Protein AF-A0A8T0D3R3-F1 (afdb_monomer_lite)

Sequence (61 aa):
MIESTVKAVLQSTGVEMEALTSVSVAALAVYDMLKSLKKGHIKIGATELLEKHGGSDDITV

Radius of gyration: 14.56 Å; chains: 1; bounding box: 27×17×41 Å

Foldseek 3Di:
DFFDDDDDDDDPDFCQVVRLVVSVVVLVVVCVVCCVVDPPPDDDDDRDDQFTDDDPDGDHD

InterPro domains:
  IPR002820 Molybdopterin cofactor biosynthesis C (MoaC) domain [PF01967] (2-55)
  IPR036522 Molybdopterin cofactor biosynthesis C (MoaC) domain superfamily [G3DSA:3.30.70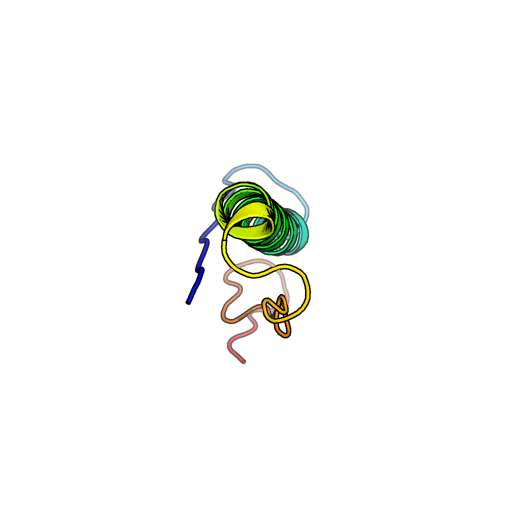.640] (1-61)
  IPR036522 Molybdopterin cofactor biosynthesis C (MoaC) domain superfamily [SSF55040] (9-58)

Secondary structure (DSSP, 8-state):
--------SS-SS--HHHHHHHHHHHHHHHHHHHTTTSTTT---------EE-SSS--EE-

Organism: NCBI:txid34504

pLDDT: mean 82.77, std 10.81, range [54.84, 95.38]

Structure (mmCIF, N/CA/C/O backbone):
data_AF-A0A8T0D3R3-F1
#
_entry.id   AF-A0A8T0D3R3-F1
#
loop_
_atom_site.group_PDB
_atom_site.id
_atom_site.type_symbol
_atom_site.label_atom_id
_atom_site.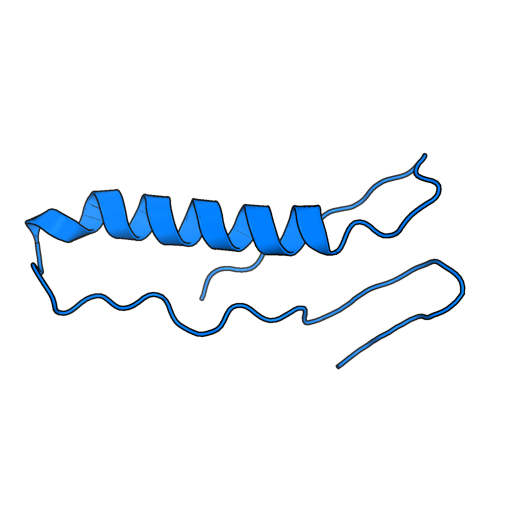label_alt_id
_atom_site.label_comp_id
_atom_site.label_asym_id
_atom_site.label_entity_id
_atom_site.label_seq_id
_atom_site.pdbx_PDB_ins_code
_atom_site.Cartn_x
_atom_site.Cartn_y
_atom_site.Cartn_z
_atom_site.occupancy
_atom_site.B_iso_or_equiv
_atom_site.auth_seq_id
_atom_site.auth_comp_id
_atom_site.auth_asym_id
_atom_site.auth_atom_id
_atom_site.pdbx_PDB_model_num
ATOM 1 N N . MET A 1 1 ? -12.257 6.376 -1.625 1.00 78.56 1 MET A N 1
ATOM 2 C CA . MET A 1 1 ? -11.450 5.714 -2.667 1.00 78.56 1 MET A CA 1
ATOM 3 C C . MET A 1 1 ? -10.178 6.528 -2.812 1.00 78.56 1 MET A C 1
ATOM 5 O O . MET A 1 1 ? -10.291 7.748 -2.783 1.00 78.56 1 MET A O 1
ATOM 9 N N . ILE A 1 2 ? -9.005 5.894 -2.809 1.00 88.75 2 ILE A N 1
ATOM 10 C CA . ILE A 1 2 ? -7.710 6.570 -2.984 1.00 88.75 2 ILE A CA 1
ATOM 11 C C . ILE A 1 2 ? -7.142 6.049 -4.296 1.00 88.75 2 ILE A C 1
ATOM 13 O O . ILE A 1 2 ? -6.999 4.840 -4.448 1.00 88.75 2 ILE A O 1
ATOM 17 N N . GLU A 1 3 ? -6.850 6.955 -5.219 1.00 92.19 3 GLU A N 1
ATOM 18 C CA . GLU A 1 3 ? -6.315 6.645 -6.543 1.00 92.19 3 GLU A CA 1
ATOM 19 C C . GLU A 1 3 ? -5.005 7.410 -6.733 1.00 92.19 3 GLU A C 1
ATOM 21 O O . GLU A 1 3 ? -4.853 8.531 -6.239 1.00 92.19 3 GLU A O 1
ATOM 26 N N . SER A 1 4 ? -4.047 6.800 -7.428 1.00 92.50 4 SER A N 1
ATOM 27 C CA . SER A 1 4 ? -2.791 7.457 -7.783 1.00 92.50 4 SER A CA 1
ATOM 28 C C . SER A 1 4 ? -2.370 7.064 -9.191 1.00 92.50 4 SER A C 1
ATOM 30 O O . SER A 1 4 ? -2.388 5.881 -9.525 1.00 92.50 4 SER A O 1
ATOM 32 N N . THR A 1 5 ? -1.916 8.041 -9.970 1.00 91.94 5 THR A N 1
ATOM 33 C CA . THR A 1 5 ? -1.327 7.825 -11.294 1.00 91.94 5 THR A CA 1
ATOM 34 C C . THR A 1 5 ? 0.122 8.281 -11.254 1.00 91.94 5 THR A C 1
ATOM 36 O O . THR A 1 5 ? 0.406 9.433 -10.922 1.00 91.94 5 THR A O 1
ATOM 39 N N . VAL A 1 6 ? 1.045 7.392 -11.617 1.00 89.94 6 VAL A N 1
ATOM 40 C CA . VAL A 1 6 ? 2.477 7.698 -11.700 1.00 89.94 6 VAL A CA 1
ATOM 41 C C . VAL A 1 6 ? 2.915 7.620 -13.156 1.00 89.94 6 VAL A C 1
ATOM 43 O O . VAL A 1 6 ? 2.540 6.702 -13.879 1.00 89.94 6 VAL A O 1
ATOM 46 N N . LYS A 1 7 ? 3.699 8.606 -13.599 1.00 88.69 7 LYS A N 1
ATOM 47 C CA . LYS A 1 7 ? 4.296 8.640 -14.937 1.00 88.69 7 LYS A CA 1
ATOM 48 C C . LYS A 1 7 ? 5.801 8.801 -14.811 1.00 88.69 7 LYS A C 1
ATOM 50 O O . LYS A 1 7 ? 6.263 9.712 -14.128 1.00 88.69 7 LYS A O 1
ATOM 55 N N . ALA A 1 8 ? 6.547 7.963 -15.519 1.00 84.06 8 ALA A N 1
ATOM 56 C CA . ALA A 1 8 ? 7.991 8.083 -15.662 1.00 84.06 8 ALA A CA 1
ATOM 57 C C . ALA A 1 8 ? 8.369 8.130 -17.144 1.00 84.06 8 ALA A C 1
ATOM 59 O O . ALA A 1 8 ? 7.768 7.451 -17.971 1.00 84.06 8 ALA A O 1
ATOM 60 N N . VAL A 1 9 ? 9.352 8.968 -17.478 1.00 76.94 9 VAL A N 1
ATOM 61 C CA . VAL A 1 9 ? 9.749 9.257 -18.871 1.00 76.94 9 VAL A CA 1
ATOM 62 C C . VAL A 1 9 ? 11.073 8.570 -19.244 1.00 76.94 9 VAL A C 1
ATOM 64 O O . VAL A 1 9 ? 11.383 8.420 -20.419 1.00 76.94 9 VAL A O 1
ATOM 67 N N . LEU A 1 10 ? 11.853 8.126 -18.252 1.00 72.88 10 LEU A N 1
ATOM 68 C CA . LEU A 1 10 ? 13.238 7.656 -18.407 1.00 72.88 10 LEU A CA 1
ATOM 69 C C . LEU A 1 10 ? 13.534 6.445 -17.505 1.00 72.88 10 LEU A C 1
ATOM 71 O O . LEU A 1 10 ? 14.552 6.408 -16.818 1.00 72.88 10 LEU A O 1
ATOM 75 N N . GLN A 1 11 ? 12.631 5.465 -17.463 1.00 72.12 11 GLN A N 1
ATOM 76 C CA . GLN A 1 11 ? 12.850 4.236 -16.697 1.00 72.12 11 GLN A CA 1
ATOM 77 C C . GLN A 1 11 ? 12.824 2.997 -17.583 1.00 72.12 11 GLN A C 1
ATOM 79 O O . GLN A 1 11 ? 12.001 2.871 -18.484 1.00 72.12 11 GLN A O 1
ATOM 84 N N . SER A 1 12 ? 13.758 2.085 -17.307 1.00 75.62 12 SER A N 1
ATOM 85 C CA . SER A 1 12 ? 13.888 0.799 -17.999 1.00 75.62 12 SER A CA 1
ATOM 86 C C . SER A 1 12 ? 12.848 -0.233 -17.546 1.00 75.62 12 SER A C 1
ATOM 88 O O . SER A 1 12 ? 12.744 -1.297 -18.148 1.00 75.62 12 SER A O 1
ATOM 90 N N . THR A 1 13 ? 12.111 0.058 -16.472 1.00 81.06 13 THR A N 1
ATOM 91 C CA . THR A 1 13 ? 11.085 -0.801 -15.870 1.00 81.06 13 THR A CA 1
ATOM 92 C C . THR A 1 13 ? 9.771 -0.041 -15.739 1.00 81.06 13 THR A C 1
ATOM 9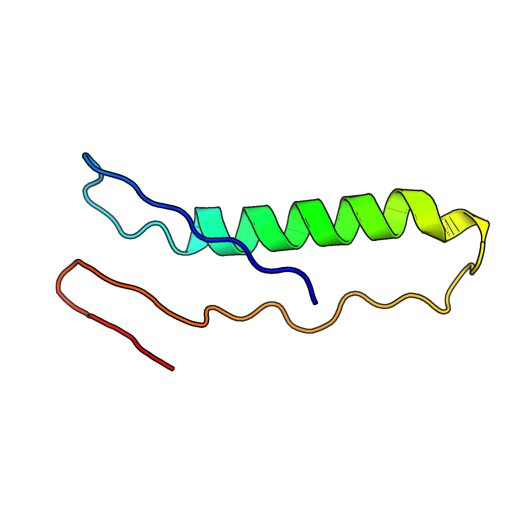4 O O . THR A 1 13 ? 9.758 1.192 -15.764 1.00 81.06 13 THR A O 1
ATOM 97 N N . GLY A 1 14 ? 8.670 -0.780 -15.580 1.00 81.44 14 GLY A N 1
ATOM 98 C CA . GLY A 1 14 ? 7.391 -0.195 -15.185 1.00 81.44 14 GLY A CA 1
ATOM 99 C C . GLY A 1 14 ? 7.467 0.472 -13.806 1.00 81.44 14 GLY A C 1
ATOM 100 O O . GLY A 1 14 ? 8.413 0.241 -13.048 1.00 81.44 14 GLY A O 1
ATOM 101 N N . VAL A 1 15 ? 6.478 1.329 -13.531 1.00 88.50 15 VAL A N 1
ATOM 102 C CA . VAL A 1 15 ? 6.337 2.088 -12.275 1.00 88.50 15 VAL A CA 1
ATOM 103 C C . VAL A 1 15 ? 5.135 1.634 -11.439 1.00 88.50 15 VAL A C 1
ATOM 105 O O . VAL A 1 15 ? 4.474 2.421 -10.756 1.00 88.50 15 VAL A O 1
ATOM 108 N N . GLU A 1 16 ? 4.792 0.348 -11.534 1.00 88.50 16 GLU A N 1
ATOM 109 C CA . GLU A 1 16 ? 3.655 -0.247 -10.825 1.00 88.50 16 GLU A CA 1
ATOM 110 C C . GLU A 1 16 ? 3.839 -0.135 -9.306 1.00 88.50 16 GLU A C 1
ATOM 112 O O . GLU A 1 16 ? 2.894 0.150 -8.567 1.00 88.50 16 GLU A O 1
ATOM 117 N N . MET A 1 17 ? 5.077 -0.312 -8.838 1.00 90.56 17 MET A N 1
ATOM 118 C CA . MET A 1 17 ? 5.421 -0.267 -7.418 1.00 90.56 17 MET A CA 1
ATOM 119 C C . MET A 1 17 ? 5.315 1.144 -6.845 1.00 90.56 17 MET A C 1
ATOM 121 O O . MET A 1 17 ? 4.888 1.309 -5.703 1.00 90.56 17 MET A O 1
ATOM 125 N N . GLU A 1 18 ? 5.651 2.168 -7.619 1.00 91.56 18 GLU A N 1
ATOM 126 C CA . GLU A 1 18 ? 5.554 3.572 -7.236 1.00 91.56 18 GLU A CA 1
ATOM 127 C C . GLU A 1 18 ? 4.090 3.975 -7.057 1.00 91.56 18 GLU A C 1
ATOM 129 O O . GLU A 1 18 ? 3.750 4.633 -6.070 1.00 91.56 18 GLU A O 1
ATOM 134 N N . ALA A 1 19 ? 3.211 3.524 -7.958 1.00 90.94 19 ALA A N 1
ATOM 135 C CA . ALA A 1 19 ? 1.772 3.742 -7.842 1.00 90.94 19 ALA A CA 1
ATOM 136 C C . ALA A 1 19 ? 1.187 3.018 -6.615 1.00 90.94 19 ALA A C 1
ATOM 138 O O . ALA A 1 19 ? 0.569 3.647 -5.753 1.00 90.94 19 ALA A O 1
ATOM 139 N N . LEU A 1 20 ? 1.448 1.715 -6.460 1.00 92.38 20 LEU A N 1
ATOM 140 C CA . LEU A 1 20 ? 0.935 0.929 -5.327 1.00 92.38 20 LEU A CA 1
ATOM 141 C C . LEU A 1 20 ? 1.450 1.442 -3.975 1.00 92.38 20 LEU A C 1
ATOM 143 O O . LEU A 1 20 ? 0.703 1.493 -2.989 1.00 92.38 20 LEU A O 1
ATOM 147 N N . THR A 1 21 ? 2.714 1.863 -3.922 1.00 94.31 21 THR A N 1
ATOM 148 C CA . THR A 1 21 ? 3.310 2.443 -2.714 1.00 94.31 21 THR A CA 1
ATOM 149 C C . THR A 1 21 ? 2.673 3.790 -2.390 1.00 94.31 21 THR A C 1
ATOM 151 O O . THR A 1 21 ? 2.337 4.031 -1.231 1.00 94.31 21 THR A O 1
ATOM 154 N N . SER A 1 22 ? 2.438 4.645 -3.391 1.00 94.00 22 SER A N 1
ATOM 155 C CA . SER A 1 22 ? 1.789 5.949 -3.205 1.00 94.00 22 SER A CA 1
ATOM 156 C C . SER A 1 22 ? 0.396 5.814 -2.582 1.00 94.00 22 SER A C 1
ATOM 158 O O . SER A 1 22 ? 0.129 6.420 -1.539 1.00 94.00 22 SER A O 1
ATOM 160 N N . VAL A 1 23 ? -0.461 4.947 -3.140 1.00 95.12 23 VAL A N 1
ATOM 161 C CA . VAL A 1 23 ? -1.805 4.681 -2.589 1.00 95.12 23 VAL A CA 1
ATOM 162 C C . VAL A 1 23 ? -1.721 4.129 -1.168 1.00 95.12 23 VAL A C 1
ATOM 164 O O . VAL A 1 23 ? -2.470 4.563 -0.292 1.00 95.12 23 VAL A O 1
ATOM 167 N N . SER A 1 24 ? -0.792 3.207 -0.909 1.00 94.50 24 SER A N 1
ATOM 168 C CA . SER A 1 24 ? -0.634 2.586 0.411 1.00 94.50 24 SER A CA 1
ATOM 169 C C . SER A 1 24 ? -0.211 3.599 1.477 1.00 94.50 24 SER A C 1
ATOM 171 O O . SER A 1 24 ? -0.779 3.626 2.569 1.00 94.50 24 SER A O 1
ATOM 173 N N . VAL A 1 25 ? 0.741 4.481 1.159 1.00 95.38 25 VAL A N 1
ATOM 174 C CA . VAL A 1 25 ? 1.176 5.554 2.065 1.00 95.38 25 VAL A CA 1
ATOM 175 C C . VAL A 1 25 ? 0.049 6.558 2.295 1.00 95.38 25 VAL A C 1
ATOM 177 O O . VAL A 1 25 ? -0.192 6.945 3.438 1.00 95.38 25 VAL A O 1
ATOM 180 N N . ALA A 1 26 ? -0.693 6.938 1.254 1.00 93.81 26 ALA A N 1
ATOM 181 C CA . ALA A 1 26 ? -1.852 7.817 1.392 1.00 93.81 26 ALA A CA 1
ATOM 182 C C . ALA A 1 26 ? -2.948 7.191 2.275 1.00 93.81 26 ALA A C 1
ATOM 184 O O . ALA A 1 26 ? -3.498 7.860 3.151 1.00 93.81 26 ALA A O 1
ATOM 185 N N . ALA A 1 27 ? -3.225 5.894 2.114 1.00 92.56 27 ALA A N 1
ATOM 186 C CA . ALA A 1 27 ? -4.173 5.165 2.954 1.00 92.56 27 ALA A CA 1
ATOM 187 C C . ALA A 1 27 ? -3.722 5.102 4.420 1.00 92.56 27 ALA A C 1
ATOM 189 O O . ALA A 1 27 ? -4.533 5.312 5.325 1.00 92.56 27 ALA A O 1
ATOM 190 N N . LEU A 1 28 ? -2.429 4.870 4.664 1.00 91.94 28 LEU A N 1
ATOM 191 C CA . LEU A 1 28 ? -1.839 4.888 6.004 1.00 91.94 28 LEU A CA 1
ATOM 192 C C . LEU A 1 28 ? -1.881 6.284 6.634 1.00 91.94 28 LEU A C 1
ATOM 194 O O . LEU A 1 28 ? -2.164 6.398 7.823 1.00 91.94 28 LEU A O 1
ATOM 198 N N . ALA A 1 29 ? -1.666 7.344 5.856 1.00 92.44 29 ALA A N 1
ATOM 199 C CA . ALA A 1 29 ? -1.773 8.719 6.340 1.00 92.44 29 ALA A CA 1
ATOM 200 C C . ALA A 1 29 ? -3.212 9.061 6.759 1.00 92.44 29 ALA A C 1
ATOM 202 O O . ALA A 1 29 ? -3.438 9.615 7.834 1.00 92.44 29 ALA A O 1
ATOM 203 N N . VAL A 1 30 ? -4.205 8.664 5.958 1.00 89.88 30 VAL A N 1
ATOM 204 C CA . VAL A 1 30 ? -5.624 8.821 6.319 1.00 89.88 30 VAL A CA 1
ATOM 205 C C . VAL A 1 30 ? -5.966 7.998 7.561 1.00 89.88 30 VAL A C 1
ATOM 207 O O . VAL A 1 30 ? -6.675 8.477 8.450 1.00 89.88 30 VAL A O 1
ATOM 210 N N . TYR A 1 31 ? -5.434 6.778 7.665 1.00 88.12 31 TYR A N 1
ATOM 211 C CA . TYR A 1 31 ? -5.572 5.974 8.873 1.00 88.12 31 TYR A CA 1
ATOM 212 C C . TYR A 1 31 ? -4.981 6.698 10.089 1.00 88.12 31 TYR A C 1
ATOM 214 O O . TYR A 1 31 ? -5.629 6.753 11.132 1.00 88.12 31 TYR A O 1
ATOM 222 N N . ASP A 1 32 ? -3.803 7.311 9.956 1.00 89.81 32 ASP A N 1
ATOM 223 C CA . ASP A 1 32 ? -3.137 8.045 11.034 1.00 89.81 32 ASP A CA 1
ATOM 224 C C . ASP A 1 32 ? -3.982 9.206 11.573 1.00 89.81 32 ASP A C 1
ATOM 226 O O . ASP A 1 32 ? -4.119 9.365 12.787 1.00 89.81 32 ASP A O 1
ATOM 230 N N . MET A 1 33 ? -4.632 9.961 10.686 1.00 89.56 33 MET A N 1
ATOM 231 C CA . MET A 1 33 ? -5.503 11.078 11.066 1.00 89.56 33 MET A CA 1
ATOM 232 C C . MET A 1 33 ? -6.790 10.621 11.764 1.00 89.56 33 MET A C 1
ATOM 234 O O . MET A 1 33 ? -7.323 11.321 12.627 1.00 89.56 33 MET A O 1
ATOM 238 N N . LEU A 1 34 ? -7.309 9.447 11.402 1.00 86.50 34 LEU A N 1
ATOM 239 C CA . LEU A 1 34 ? -8.612 8.962 11.862 1.00 86.50 34 LEU A CA 1
ATOM 240 C C . LEU A 1 34 ? -8.523 7.908 12.980 1.0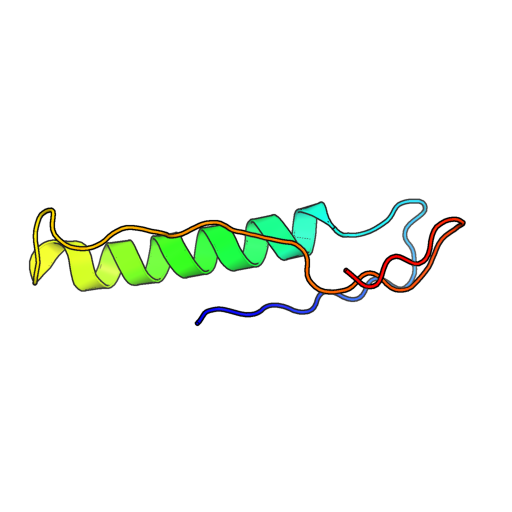0 86.50 34 LEU A C 1
ATOM 242 O O . LEU A 1 34 ? -9.539 7.615 13.622 1.00 86.50 34 LEU A O 1
ATOM 246 N N . LYS A 1 35 ? -7.324 7.381 13.279 1.00 80.56 35 LYS A N 1
ATOM 247 C CA . LYS A 1 35 ? -7.093 6.353 14.316 1.00 80.56 35 LYS A CA 1
ATOM 248 C C . LYS A 1 35 ? -7.613 6.766 15.695 1.00 80.56 35 LYS A C 1
ATOM 250 O O . LYS A 1 35 ? -8.013 5.911 16.482 1.00 80.56 35 LYS A O 1
ATOM 255 N N . SER A 1 36 ? -7.639 8.068 15.982 1.00 77.62 36 SER A N 1
ATOM 256 C CA . SER A 1 36 ? -8.109 8.620 17.258 1.00 77.62 36 SER A CA 1
ATOM 257 C C . SER A 1 36 ? -9.634 8.722 17.356 1.00 77.62 36 SER A C 1
ATOM 259 O O . SER A 1 36 ? -10.170 8.653 18.458 1.00 77.62 36 SER A O 1
ATOM 261 N N . LEU A 1 37 ? -10.336 8.854 16.225 1.00 77.62 37 LEU A N 1
ATOM 262 C CA . LEU A 1 37 ? -11.795 9.017 16.169 1.00 77.62 37 LEU A CA 1
ATOM 263 C C . LEU A 1 37 ? -12.530 7.675 16.198 1.00 77.62 37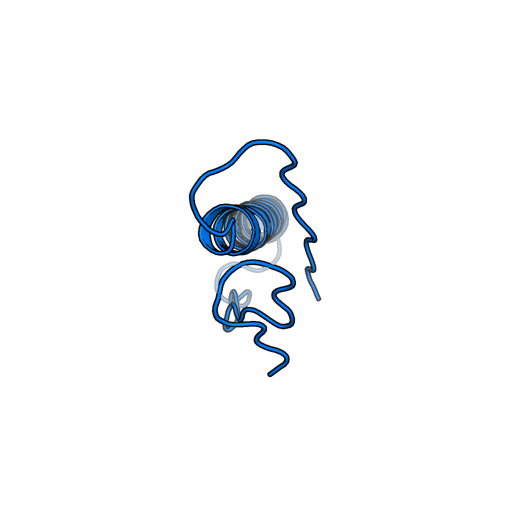 LEU A C 1
ATOM 265 O O . LEU A 1 37 ? -13.602 7.568 16.788 1.00 77.62 37 LEU A O 1
ATOM 269 N N . LYS A 1 38 ? -11.962 6.642 15.565 1.00 67.75 38 LYS A N 1
ATOM 270 C CA . LYS A 1 38 ? -12.552 5.299 15.509 1.00 67.75 38 LYS A CA 1
ATOM 271 C C . LYS A 1 38 ? -11.487 4.219 15.670 1.00 67.75 38 LYS A C 1
ATOM 273 O O . LYS A 1 38 ? -11.126 3.536 14.710 1.00 67.75 38 LYS A O 1
ATOM 278 N N . LYS A 1 39 ? -11.006 4.047 16.906 1.00 64.50 39 LYS A N 1
ATOM 279 C CA . LYS A 1 39 ? -10.069 2.975 17.276 1.00 64.50 39 LYS A CA 1
ATOM 280 C C . LYS A 1 39 ? -10.647 1.612 16.862 1.00 64.50 39 LYS A C 1
ATOM 282 O O . LYS A 1 39 ? -11.644 1.172 17.422 1.00 64.50 39 LYS A O 1
ATOM 287 N N . GLY A 1 40 ? -10.040 0.969 15.863 1.00 68.19 40 GLY A N 1
ATOM 288 C CA . GLY A 1 40 ? -10.345 -0.409 15.451 1.00 68.19 40 GLY A CA 1
ATOM 289 C C . GLY A 1 40 ? -11.447 -0.606 14.399 1.00 68.19 40 GLY A C 1
ATOM 290 O O . GLY A 1 40 ? -11.622 -1.731 13.940 1.00 68.19 40 GLY A O 1
ATOM 291 N N . HIS A 1 41 ? -12.161 0.442 13.967 1.00 75.38 41 HIS A N 1
ATOM 292 C CA . HIS A 1 41 ? -13.206 0.306 12.931 1.00 75.38 41 HIS A CA 1
ATOM 293 C C . HIS A 1 41 ? -12.749 0.681 11.519 1.00 75.38 41 HIS A C 1
ATOM 295 O O . HIS A 1 41 ? -13.483 0.450 10.560 1.00 75.38 41 HIS A O 1
ATOM 301 N N . ILE A 1 42 ? -11.560 1.265 11.379 1.00 83.00 42 ILE A N 1
ATOM 302 C CA . ILE A 1 42 ? -11.011 1.656 10.083 1.00 83.00 42 IL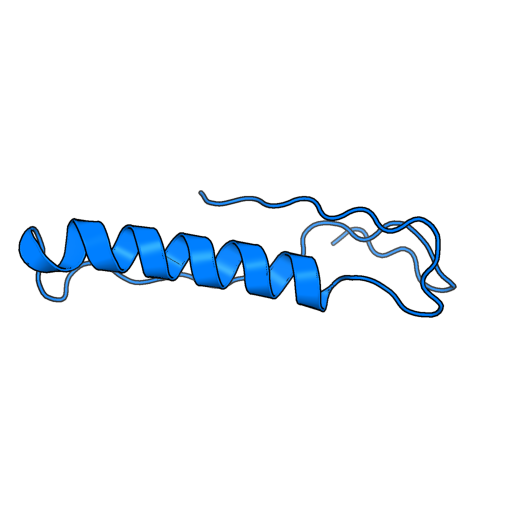E A CA 1
ATOM 303 C C . ILE A 1 42 ? -10.145 0.508 9.578 1.00 83.00 42 ILE A C 1
ATOM 305 O O . ILE A 1 42 ? -9.258 0.040 10.287 1.00 83.00 42 ILE A O 1
ATOM 309 N N . LYS A 1 43 ? -10.417 0.045 8.360 1.00 84.88 43 LYS A N 1
ATOM 310 C CA . LYS A 1 43 ? -9.613 -0.962 7.668 1.00 84.88 43 LYS A CA 1
ATOM 311 C C . LYS A 1 43 ? -9.163 -0.380 6.339 1.00 84.88 43 LYS A C 1
ATOM 313 O O . LYS A 1 43 ? -9.978 0.195 5.620 1.00 84.88 43 LYS A O 1
ATOM 318 N N . ILE A 1 44 ? -7.880 -0.531 6.034 1.00 89.25 44 ILE A N 1
ATOM 319 C CA . ILE A 1 44 ? -7.371 -0.303 4.683 1.00 89.25 44 ILE A CA 1
ATOM 320 C C . ILE A 1 44 ? -7.788 -1.526 3.857 1.00 89.25 44 ILE A C 1
ATOM 322 O O . ILE A 1 44 ? -7.612 -2.658 4.308 1.00 89.25 44 ILE A O 1
ATOM 326 N N . GLY A 1 45 ? -8.448 -1.285 2.723 1.00 90.12 45 GLY A N 1
ATOM 327 C CA . GLY A 1 45 ? -8.932 -2.333 1.821 1.00 90.12 45 GLY A CA 1
ATOM 328 C C . GLY A 1 45 ? -7.818 -2.938 0.965 1.00 90.12 45 GLY A C 1
ATOM 329 O O . GLY A 1 45 ? -6.638 -2.697 1.212 1.00 90.12 45 GLY A O 1
ATOM 330 N N . ALA A 1 46 ? -8.204 -3.714 -0.049 1.00 89.00 46 ALA A N 1
ATOM 331 C CA . ALA A 1 46 ? -7.263 -4.187 -1.057 1.00 89.00 46 ALA A CA 1
ATOM 332 C C . ALA A 1 46 ? -6.705 -3.000 -1.860 1.00 89.00 46 ALA A C 1
ATOM 334 O O . ALA A 1 46 ? -7.445 -2.075 -2.203 1.00 89.00 46 ALA A O 1
ATOM 335 N N . THR A 1 47 ? -5.403 -3.040 -2.136 1.00 91.69 47 THR A N 1
ATOM 336 C CA . THR A 1 47 ? -4.740 -2.125 -3.066 1.00 91.69 47 THR A CA 1
ATOM 337 C C . THR A 1 47 ? -4.494 -2.893 -4.353 1.00 91.69 47 THR A C 1
ATOM 339 O O . THR A 1 47 ? -3.844 -3.938 -4.327 1.00 91.69 47 THR A O 1
ATOM 342 N N . GLU A 1 48 ? -5.012 -2.382 -5.462 1.00 89.50 48 GLU A N 1
ATOM 343 C CA . GLU A 1 48 ? -4.972 -3.042 -6.765 1.00 89.50 48 GLU A CA 1
ATOM 344 C C . GLU A 1 48 ? -4.457 -2.057 -7.815 1.00 89.50 48 GLU A C 1
ATOM 346 O O . GLU A 1 48 ? -4.659 -0.845 -7.706 1.00 89.50 48 GLU A O 1
ATOM 351 N N . LEU A 1 49 ? -3.751 -2.578 -8.815 1.00 89.06 49 LEU A N 1
ATOM 352 C CA . LEU A 1 49 ? -3.322 -1.800 -9.970 1.00 89.06 49 LEU A CA 1
ATOM 353 C C . LEU A 1 49 ? -4.469 -1.803 -10.980 1.00 89.06 49 LEU A C 1
ATOM 355 O O . LEU A 1 49 ? -4.864 -2.883 -11.389 1.00 89.06 49 LEU A O 1
ATOM 359 N N . LEU A 1 50 ? -4.989 -0.633 -11.360 1.00 87.75 50 LEU A N 1
ATOM 360 C CA . LEU A 1 50 ? -6.122 -0.514 -12.295 1.00 87.75 50 LEU A CA 1
ATOM 361 C C . LEU A 1 50 ? -5.676 -0.471 -13.760 1.00 87.75 50 LEU A C 1
ATOM 363 O O . LEU A 1 50 ? -6.286 -1.067 -14.640 1.00 87.75 50 LEU A O 1
ATOM 367 N N . GLU A 1 51 ? -4.598 0.254 -14.028 1.00 84.50 51 GLU A N 1
ATOM 368 C CA . GLU A 1 51 ? -4.104 0.466 -15.379 1.00 84.50 51 GLU A CA 1
ATOM 369 C C . GLU A 1 51 ? -2.582 0.552 -15.366 1.00 84.50 51 GLU A C 1
ATOM 371 O O . GLU A 1 51 ? -1.967 1.123 -14.458 1.00 84.50 51 GLU A O 1
ATOM 376 N N . LYS A 1 52 ? -1.968 -0.016 -16.398 1.00 82.19 52 LYS A N 1
ATOM 377 C CA . LYS A 1 52 ? -0.558 0.153 -16.712 1.00 82.19 52 LYS A CA 1
ATOM 378 C C . LYS A 1 52 ? -0.425 0.360 -18.208 1.00 82.19 52 LYS A C 1
ATOM 380 O O . LYS A 1 52 ? -0.744 -0.534 -18.989 1.00 82.19 52 LYS A O 1
ATOM 385 N N . HIS A 1 53 ? 0.155 1.500 -18.567 1.00 79.81 53 HIS A N 1
ATOM 386 C CA . HIS A 1 53 ? 0.502 1.809 -19.944 1.00 79.81 53 HIS A CA 1
ATOM 387 C C . HIS A 1 53 ? 2.018 1.856 -20.137 1.00 79.81 53 HIS A C 1
ATOM 389 O O . HIS A 1 53 ? 2.712 2.613 -19.451 1.00 79.81 53 HIS A O 1
ATOM 395 N N . GLY A 1 54 ? 2.519 1.076 -21.097 1.00 70.38 54 GLY A N 1
ATOM 396 C CA . GLY A 1 54 ? 3.926 1.072 -21.512 1.00 70.38 54 GLY A CA 1
ATOM 397 C C . GLY A 1 54 ? 4.753 -0.158 -21.106 1.00 70.38 54 GLY A C 1
ATOM 398 O O . GLY A 1 54 ? 4.488 -0.840 -20.116 1.00 70.38 54 GLY A O 1
ATOM 399 N N . GLY A 1 55 ? 5.807 -0.410 -21.890 1.00 67.31 55 GLY A N 1
ATOM 400 C CA . GLY A 1 55 ? 6.603 -1.642 -21.846 1.00 67.31 55 GLY A CA 1
ATOM 401 C C . GLY A 1 55 ? 6.084 -2.704 -22.824 1.00 67.31 55 GLY A C 1
ATOM 402 O O . GLY A 1 55 ? 5.258 -2.410 -23.681 1.00 67.31 55 GLY A O 1
ATOM 403 N N . SER A 1 56 ? 6.597 -3.933 -22.716 1.00 59.38 56 SER A N 1
ATOM 404 C CA . SER A 1 56 ? 6.190 -5.063 -23.572 1.00 59.38 56 SER A CA 1
ATOM 405 C C . SER A 1 56 ? 4.803 -5.626 -23.235 1.00 59.38 56 SER A C 1
ATOM 407 O O . SER A 1 56 ? 4.205 -6.288 -24.075 1.00 59.38 56 SER A O 1
ATOM 409 N N . ASP A 1 57 ? 4.300 -5.343 -22.031 1.00 60.47 57 ASP A N 1
ATOM 410 C CA . ASP A 1 57 ? 3.012 -5.810 -21.523 1.00 60.47 57 ASP A CA 1
ATOM 411 C C . ASP A 1 57 ? 2.181 -4.601 -21.070 1.00 60.47 57 ASP A C 1
ATOM 413 O O . ASP A 1 57 ? 2.420 -4.037 -19.994 1.00 60.47 57 ASP A O 1
ATOM 417 N N . ASP A 1 58 ? 1.232 -4.200 -21.920 1.00 67.62 58 ASP A N 1
ATOM 418 C CA . ASP A 1 58 ? 0.179 -3.232 -21.597 1.00 67.62 58 ASP A CA 1
ATOM 419 C C . ASP A 1 58 ? -0.947 -3.991 -20.887 1.00 67.62 58 ASP A C 1
ATOM 421 O O . ASP A 1 58 ? -1.477 -4.970 -21.421 1.00 67.62 58 ASP A O 1
ATOM 425 N N . ILE A 1 59 ? -1.267 -3.594 -19.655 1.00 62.81 59 ILE A N 1
ATOM 426 C CA . ILE A 1 59 ? -2.258 -4.284 -18.826 1.00 62.81 59 ILE A CA 1
ATOM 427 C C . ILE A 1 59 ? -3.323 -3.266 -18.438 1.00 62.81 59 ILE A C 1
ATOM 429 O O . ILE A 1 59 ? -3.071 -2.334 -17.676 1.00 62.81 59 ILE A O 1
ATOM 433 N N . THR A 1 60 ? -4.528 -3.476 -18.956 1.00 56.50 60 THR A N 1
ATOM 434 C CA . THR A 1 60 ? -5.763 -2.890 -18.429 1.00 56.50 60 THR A CA 1
ATOM 435 C C . THR A 1 60 ? -6.511 -4.034 -17.750 1.00 56.50 60 THR A C 1
ATOM 437 O O . THR A 1 60 ? -6.860 -4.999 -18.436 1.00 56.50 60 THR A O 1
ATOM 440 N N . VAL A 1 61 ? -6.651 -3.996 -16.420 1.00 54.84 61 VAL A N 1
ATOM 441 C CA . VAL A 1 61 ? -7.431 -5.008 -15.675 1.00 54.84 61 VAL A CA 1
ATOM 442 C C . VAL A 1 61 ? -8.921 -4.705 -15.696 1.00 54.84 61 VAL A C 1
ATOM 444 O O . VAL A 1 61 ? -9.294 -3.513 -15.772 1.00 54.84 61 VAL A O 1
#